Protein AF-A0A2N5KBA2-F1 (afdb_monomer)

pLDDT: mean 74.2, std 10.42, range [43.38, 91.94]

Radius of gyration: 21.43 Å; Cα contacts (8 Å, |Δi|>4): 55; chains: 1; bounding box: 58×25×53 Å

Structure (mmCIF, N/CA/C/O backbone):
data_AF-A0A2N5KBA2-F1
#
_entry.id   AF-A0A2N5KBA2-F1
#
loop_
_atom_site.group_PDB
_atom_site.id
_atom_site.type_symbol
_atom_site.label_atom_id
_atom_site.label_alt_id
_atom_site.label_comp_id
_atom_site.label_asym_id
_atom_site.label_entity_id
_atom_site.label_seq_id
_atom_site.pdbx_PDB_ins_code
_atom_site.Cartn_x
_atom_site.Cartn_y
_atom_site.Cartn_z
_atom_site.occupancy
_atom_site.B_iso_or_equiv
_atom_site.auth_seq_id
_atom_site.auth_comp_id
_atom_site.auth_asym_id
_atom_site.auth_atom_id
_atom_site.pdbx_PDB_model_num
ATOM 1 N N . MET A 1 1 ? -13.644 -20.185 20.848 1.00 51.38 1 MET A N 1
ATOM 2 C CA . MET A 1 1 ? -13.200 -18.910 20.226 1.00 51.38 1 MET A CA 1
ATOM 3 C C . MET A 1 1 ? -13.867 -17.629 20.773 1.00 51.38 1 MET A C 1
ATOM 5 O O . MET A 1 1 ? -13.439 -16.548 20.391 1.00 51.38 1 MET A O 1
ATOM 9 N N . ASN A 1 2 ? -14.838 -17.681 21.702 1.00 51.28 2 ASN A N 1
ATOM 10 C CA . ASN A 1 2 ? -15.571 -16.473 22.148 1.00 51.28 2 ASN A CA 1
ATOM 11 C C . ASN A 1 2 ? -14.920 -15.676 23.297 1.00 51.28 2 ASN A C 1
ATOM 13 O O . ASN A 1 2 ? -15.248 -14.506 23.482 1.00 51.28 2 ASN A O 1
ATOM 17 N N . LYS A 1 3 ? -13.980 -16.264 24.053 1.00 56.56 3 LYS A N 1
ATOM 18 C CA . LYS A 1 3 ? -13.311 -15.567 25.169 1.00 56.56 3 LYS A CA 1
ATOM 19 C C . LYS A 1 3 ? -12.369 -14.456 24.684 1.00 56.56 3 LYS A C 1
ATOM 21 O O . LYS A 1 3 ? -12.439 -13.349 25.198 1.00 56.56 3 LYS A O 1
ATOM 26 N N . LEU A 1 4 ? -11.593 -14.708 23.626 1.00 58.59 4 LEU A N 1
ATOM 27 C CA . LEU A 1 4 ? -10.602 -13.759 23.093 1.00 58.59 4 LEU A CA 1
ATOM 28 C C . LEU A 1 4 ? -11.232 -12.457 22.567 1.00 58.59 4 LEU A C 1
ATOM 30 O O . LEU A 1 4 ? -10.732 -11.371 22.849 1.00 58.59 4 LEU A O 1
ATOM 34 N N . LYS A 1 5 ? -12.373 -12.549 21.866 1.00 53.41 5 LYS A N 1
ATOM 35 C CA . LYS A 1 5 ? -13.116 -11.367 21.385 1.00 53.41 5 LYS A CA 1
ATOM 36 C C . LYS A 1 5 ? -13.675 -10.512 22.525 1.00 53.41 5 LYS A C 1
ATOM 38 O O . LYS A 1 5 ? -13.794 -9.299 22.372 1.00 53.41 5 LYS A O 1
ATOM 43 N N . LYS A 1 6 ? -14.039 -11.134 23.652 1.00 57.09 6 LYS A N 1
ATOM 44 C CA . LYS A 1 6 ? -14.641 -10.440 24.797 1.00 57.09 6 LYS A CA 1
ATOM 45 C C . LYS A 1 6 ? -13.589 -9.636 25.565 1.00 57.09 6 LYS A C 1
ATOM 47 O O . LYS A 1 6 ? -13.842 -8.480 25.881 1.00 57.09 6 LYS A O 1
ATOM 52 N N . THR A 1 7 ? -12.397 -10.201 25.753 1.00 62.12 7 THR A N 1
ATOM 53 C CA . THR A 1 7 ? -11.259 -9.526 26.397 1.00 62.12 7 THR A CA 1
ATOM 54 C C . THR A 1 7 ? -10.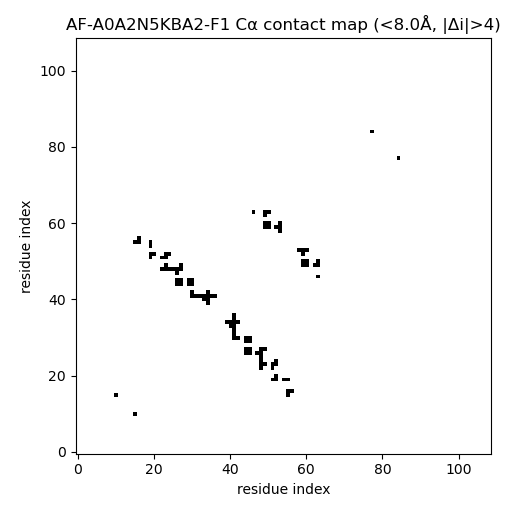735 -8.353 25.560 1.00 62.12 7 THR A C 1
ATOM 56 O O . THR A 1 7 ? -10.435 -7.294 26.098 1.00 62.12 7 THR A O 1
ATOM 59 N N . TRP A 1 8 ? -10.713 -8.483 24.228 1.00 58.72 8 TRP A N 1
ATOM 60 C CA . TRP A 1 8 ? -10.286 -7.403 23.325 1.00 58.72 8 TRP A CA 1
ATOM 61 C C . TRP A 1 8 ? -11.191 -6.164 23.362 1.00 58.72 8 TRP A C 1
ATOM 63 O O . TRP A 1 8 ? -10.715 -5.037 23.233 1.00 58.72 8 TRP A O 1
ATOM 73 N N . LYS A 1 9 ? -12.499 -6.341 23.582 1.00 59.12 9 LYS A N 1
ATOM 74 C CA . LYS A 1 9 ? -13.441 -5.217 23.720 1.00 59.12 9 LYS A CA 1
ATOM 75 C C . LYS A 1 9 ? -13.353 -4.492 25.065 1.00 59.12 9 LYS A C 1
ATOM 77 O O . LYS A 1 9 ? -13.883 -3.393 25.165 1.00 59.12 9 LYS A O 1
ATOM 82 N N . GLN A 1 10 ? -12.712 -5.082 26.073 1.00 65.81 10 GLN A N 1
ATOM 83 C CA . GLN A 1 10 ? -12.576 -4.481 27.405 1.00 65.81 10 GLN A CA 1
ATOM 84 C C . GLN A 1 10 ? -11.389 -3.517 27.513 1.00 65.81 10 GLN A C 1
ATOM 86 O O . GLN A 1 10 ? -11.320 -2.739 28.460 1.00 65.81 10 GLN A O 1
ATOM 91 N N . VAL A 1 11 ? -10.468 -3.537 26.546 1.00 63.34 11 VAL A N 1
ATOM 92 C CA . VAL A 1 11 ? -9.330 -2.616 26.522 1.00 63.34 11 VAL A CA 1
ATOM 93 C C . VAL A 1 11 ? -9.800 -1.238 26.028 1.00 63.34 11 VAL A C 1
ATOM 95 O O . VAL A 1 11 ? -10.422 -1.165 24.961 1.00 63.34 11 VAL A O 1
ATOM 98 N N . PRO A 1 12 ? -9.497 -0.142 26.754 1.00 68.25 12 PRO A N 1
ATOM 99 C CA . PRO A 1 12 ? -9.849 1.213 26.347 1.00 68.25 12 PRO A CA 1
ATOM 100 C C . PRO A 1 12 ? -9.344 1.522 24.936 1.00 68.25 12 PRO A C 1
ATOM 102 O O . PRO A 1 12 ? -8.195 1.229 24.592 1.00 68.25 12 PRO A O 1
ATOM 105 N N . ALA A 1 13 ? -10.180 2.176 24.123 1.00 64.75 13 ALA A N 1
ATOM 106 C CA . ALA A 1 13 ? -9.839 2.551 22.747 1.00 64.75 13 ALA A CA 1
ATOM 107 C C . ALA A 1 13 ? -8.553 3.395 22.656 1.00 64.75 13 ALA A C 1
ATOM 109 O O . ALA A 1 13 ? -7.887 3.396 21.624 1.00 64.75 13 ALA A O 1
ATOM 110 N N . ILE A 1 14 ? -8.185 4.076 23.744 1.00 73.00 14 ILE A N 1
ATOM 111 C CA . ILE A 1 14 ? -6.977 4.897 23.846 1.00 73.00 14 ILE A CA 1
ATOM 112 C C . ILE A 1 14 ? -5.683 4.068 23.863 1.00 73.00 14 ILE A C 1
ATOM 114 O O . ILE A 1 14 ? -4.648 4.574 23.454 1.00 73.00 14 ILE A O 1
ATOM 118 N N . ILE A 1 15 ? -5.747 2.794 24.273 1.00 71.69 15 ILE A N 1
ATOM 119 C CA . ILE A 1 15 ? -4.600 1.869 24.320 1.00 71.69 15 ILE A CA 1
ATOM 120 C C . ILE A 1 15 ? -4.582 0.972 23.074 1.00 71.69 15 ILE A C 1
ATOM 122 O O . ILE A 1 15 ? -3.526 0.712 22.501 1.00 71.69 15 ILE A O 1
ATOM 126 N N . ARG A 1 16 ? -5.757 0.545 22.590 1.00 71.62 16 ARG A N 1
ATOM 127 C CA . ARG A 1 16 ? -5.872 -0.284 21.374 1.00 71.62 16 ARG A CA 1
ATOM 128 C C . ARG A 1 16 ? -5.423 0.439 20.105 1.00 71.62 16 ARG A C 1
ATOM 130 O O . ARG A 1 16 ? -4.694 -0.135 19.302 1.00 71.62 16 ARG A O 1
ATOM 137 N N . LYS A 1 17 ? -5.822 1.701 19.939 1.00 74.19 17 LYS A N 1
ATOM 138 C CA . LYS A 1 17 ? -5.492 2.517 18.761 1.00 74.19 17 LYS A CA 1
ATOM 139 C C . LYS A 1 17 ? -3.983 2.681 18.523 1.00 74.19 17 LYS A C 1
ATOM 141 O O . LYS A 1 17 ? -3.547 2.354 17.422 1.00 74.19 17 LYS A O 1
ATOM 146 N N . PRO A 1 18 ? -3.165 3.139 19.491 1.00 79.88 18 PRO A N 1
ATOM 147 C CA . PRO A 1 18 ? -1.728 3.275 19.274 1.00 79.88 18 PRO A CA 1
ATOM 148 C C . PRO A 1 18 ? -1.053 1.925 19.046 1.00 79.88 18 PRO A C 1
ATOM 150 O O . PRO A 1 18 ? -0.167 1.857 18.210 1.00 79.88 18 PRO A O 1
ATOM 153 N N . PHE A 1 19 ? -1.501 0.843 19.694 1.00 77.69 19 PHE A N 1
ATOM 154 C CA . PHE A 1 19 ? -0.944 -0.495 19.466 1.00 77.69 19 PHE A CA 1
ATOM 155 C C . PHE A 1 19 ? -1.169 -0.980 18.027 1.00 77.69 19 PHE A C 1
ATOM 157 O O . PHE A 1 19 ? -0.238 -1.420 17.359 1.00 77.69 19 PHE A O 1
ATOM 164 N N . VAL A 1 20 ? -2.391 -0.838 17.512 1.00 77.69 20 VAL A N 1
ATOM 165 C CA . VAL A 1 20 ? -2.717 -1.195 16.123 1.00 77.69 20 VAL A CA 1
ATOM 166 C C . VAL A 1 20 ? -1.971 -0.311 15.126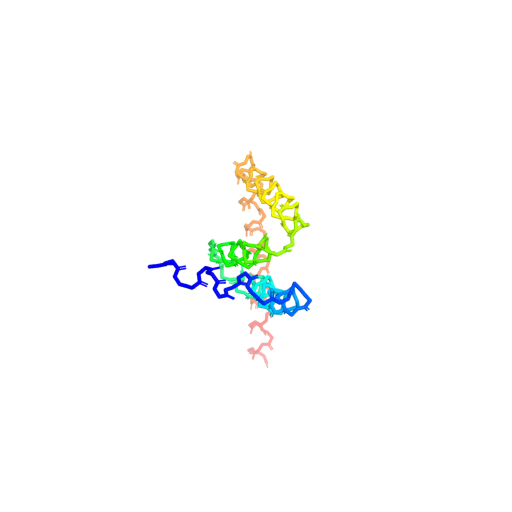 1.00 77.69 20 VAL A C 1
ATOM 168 O O . VAL A 1 20 ? -1.511 -0.804 14.098 1.00 77.69 20 VAL A O 1
ATOM 171 N N . LEU A 1 21 ? -1.770 0.965 15.457 1.00 80.00 21 LEU A N 1
ATOM 172 C CA . LEU A 1 21 ? -0.955 1.884 14.665 1.00 80.00 21 LEU A CA 1
ATOM 173 C C . LEU A 1 21 ? 0.522 1.455 14.656 1.00 80.00 21 LEU A C 1
ATOM 175 O O . LEU A 1 21 ? 1.129 1.375 13.591 1.00 80.00 21 LEU A O 1
ATOM 179 N N . LEU A 1 22 ? 1.068 1.093 15.818 1.00 82.44 22 LEU A N 1
ATOM 180 C CA . LEU A 1 22 ? 2.453 0.654 15.988 1.00 82.44 22 LEU A CA 1
ATOM 181 C C . LEU A 1 22 ? 2.747 -0.675 15.288 1.00 82.44 22 LEU A C 1
ATOM 183 O O . LEU A 1 22 ? 3.885 -0.906 14.911 1.00 82.44 22 LEU A O 1
ATOM 187 N N . VAL A 1 23 ? 1.746 -1.539 15.102 1.00 79.25 23 VAL A N 1
ATOM 188 C CA . VAL A 1 23 ? 1.892 -2.812 14.379 1.00 79.25 23 VAL A CA 1
ATOM 189 C C . VAL A 1 23 ? 1.669 -2.637 12.877 1.00 79.25 23 VAL A C 1
ATOM 191 O O . VAL A 1 23 ? 2.441 -3.153 12.073 1.00 79.25 23 VAL A O 1
ATOM 194 N N . GLY A 1 24 ? 0.633 -1.908 12.461 1.00 73.50 24 GLY A N 1
ATOM 195 C CA . GLY A 1 24 ? 0.301 -1.821 11.039 1.00 73.50 24 GLY A CA 1
ATOM 196 C C . GLY A 1 24 ? 1.158 -0.822 10.248 1.00 73.50 24 GLY A C 1
ATOM 197 O O . GLY A 1 24 ? 1.417 -1.065 9.072 1.00 73.50 24 GLY A O 1
ATOM 198 N N . VAL A 1 25 ? 1.673 0.250 10.867 1.00 79.00 25 VAL A N 1
ATOM 199 C CA . VAL A 1 25 ? 2.605 1.193 10.211 1.00 79.00 25 VAL A CA 1
ATOM 200 C C . VAL A 1 25 ? 3.920 0.532 9.777 1.00 79.00 25 VAL A C 1
ATOM 202 O O . VAL A 1 25 ? 4.260 0.650 8.599 1.00 79.00 25 VAL A O 1
ATOM 205 N N . PRO A 1 26 ? 4.662 -0.196 10.635 1.00 79.12 26 PRO A N 1
ATOM 206 C CA . PRO A 1 26 ? 5.884 -0.861 10.192 1.00 79.12 26 PRO A CA 1
ATOM 207 C C . PRO A 1 26 ? 5.607 -1.932 9.140 1.00 79.12 26 PRO A C 1
ATOM 209 O O . PRO A 1 26 ? 6.444 -2.151 8.278 1.00 79.12 26 PRO A O 1
ATOM 212 N N . MET A 1 27 ? 4.423 -2.544 9.135 1.00 70.56 27 MET A N 1
ATOM 213 C CA . MET A 1 27 ? 4.026 -3.514 8.111 1.00 70.56 27 MET A CA 1
ATOM 214 C C . MET A 1 27 ? 3.792 -2.855 6.741 1.00 70.56 27 MET A C 1
ATOM 216 O O . MET A 1 27 ? 4.167 -3.404 5.706 1.00 70.56 27 MET A O 1
ATOM 220 N N . ILE A 1 28 ? 3.239 -1.639 6.739 1.00 74.50 28 ILE A N 1
ATOM 221 C CA . ILE A 1 28 ? 3.106 -0.784 5.553 1.00 74.50 28 ILE A CA 1
ATOM 222 C C . ILE A 1 28 ? 4.475 -0.308 5.051 1.00 74.50 28 ILE A C 1
ATOM 224 O O . ILE A 1 28 ? 4.692 -0.290 3.845 1.00 74.50 28 ILE A O 1
ATOM 228 N N . ILE A 1 29 ? 5.398 0.049 5.950 1.00 76.56 29 ILE A N 1
ATOM 229 C CA . ILE A 1 29 ? 6.764 0.491 5.608 1.00 76.56 29 ILE A CA 1
ATOM 230 C C . ILE A 1 29 ? 7.636 -0.686 5.144 1.00 76.56 29 ILE A C 1
ATOM 232 O O . ILE A 1 29 ? 8.453 -0.539 4.237 1.00 76.56 29 ILE A O 1
ATOM 236 N N . ALA A 1 30 ? 7.442 -1.873 5.718 1.00 73.19 30 ALA A N 1
ATOM 237 C CA . ALA A 1 30 ? 8.130 -3.093 5.314 1.00 73.19 30 ALA A CA 1
ATOM 238 C C . ALA A 1 30 ? 7.711 -3.554 3.911 1.00 73.19 30 ALA A C 1
ATOM 240 O O . ALA A 1 30 ? 8.496 -4.189 3.216 1.00 73.19 30 ALA A O 1
ATOM 241 N N . ALA A 1 31 ? 6.502 -3.219 3.461 1.00 70.94 31 ALA A N 1
ATOM 242 C CA . ALA A 1 31 ? 6.009 -3.626 2.153 1.00 70.94 31 ALA A CA 1
ATOM 243 C C . ALA A 1 31 ? 6.805 -3.085 0.946 1.00 70.94 31 ALA A C 1
ATOM 245 O O . ALA A 1 31 ? 7.104 -3.892 0.071 1.00 70.94 31 ALA A O 1
ATOM 246 N N . PRO A 1 32 ? 7.184 -1.794 0.841 1.00 64.62 32 PRO A N 1
ATOM 247 C CA . PRO A 1 32 ? 8.079 -1.327 -0.219 1.00 64.62 32 PRO A CA 1
ATOM 248 C C . PRO A 1 32 ? 9.516 -1.838 -0.048 1.00 64.62 32 PRO A C 1
ATOM 250 O O . PRO A 1 32 ? 10.175 -2.095 -1.050 1.00 64.62 32 PRO A O 1
ATOM 253 N N . LEU A 1 33 ? 9.983 -2.057 1.189 1.00 68.06 33 LEU A N 1
ATOM 254 C CA . LEU A 1 33 ? 11.306 -2.641 1.461 1.00 68.06 33 LEU A CA 1
ATOM 255 C C . LEU A 1 33 ? 11.402 -4.097 0.973 1.00 68.06 33 LEU A C 1
ATOM 257 O O . LEU A 1 33 ? 12.409 -4.499 0.400 1.00 68.06 33 LEU A O 1
ATOM 261 N N . LEU A 1 34 ? 10.331 -4.873 1.152 1.00 61.69 34 LEU A N 1
ATOM 262 C CA . LEU A 1 34 ? 10.207 -6.253 0.670 1.00 61.69 34 LEU A CA 1
ATOM 263 C C . LEU A 1 34 ? 9.671 -6.329 -0.772 1.00 61.69 34 LEU A C 1
ATOM 265 O O . LEU A 1 34 ? 9.785 -7.362 -1.427 1.00 61.69 34 LEU A O 1
ATOM 269 N N . GLY A 1 35 ? 9.113 -5.229 -1.282 1.00 60.44 35 GLY A N 1
ATOM 270 C CA . GLY A 1 35 ? 8.577 -5.077 -2.636 1.00 60.44 35 GLY A CA 1
ATOM 271 C C . GLY A 1 35 ? 9.642 -4.937 -3.725 1.00 60.44 35 GLY A C 1
ATOM 272 O O . GLY A 1 35 ? 9.294 -4.943 -4.901 1.00 60.44 35 GLY A O 1
ATOM 273 N N . TRP A 1 36 ? 10.924 -4.850 -3.351 1.00 56.88 36 TRP A N 1
ATOM 274 C CA . TRP A 1 36 ? 12.058 -4.940 -4.277 1.00 56.88 36 TRP A CA 1
ATOM 275 C C . TRP A 1 36 ? 12.205 -6.335 -4.901 1.00 56.88 36 TRP A C 1
ATOM 277 O O . TRP A 1 36 ? 12.819 -6.477 -5.957 1.00 56.88 36 TRP A O 1
ATOM 287 N N . LEU A 1 37 ? 11.633 -7.378 -4.285 1.00 43.38 37 LEU A N 1
ATOM 288 C CA . LEU A 1 37 ? 11.584 -8.689 -4.920 1.00 43.38 37 LEU A CA 1
ATOM 289 C C . LEU A 1 37 ? 10.646 -8.587 -6.137 1.00 43.38 37 LEU A C 1
ATOM 291 O O . LEU A 1 37 ? 9.469 -8.283 -5.931 1.00 43.38 37 LEU A O 1
ATOM 295 N N . PRO A 1 38 ? 11.123 -8.807 -7.382 1.00 44.78 38 PRO A N 1
ATOM 296 C CA . PRO A 1 38 ? 10.311 -8.682 -8.590 1.00 44.78 38 PRO A CA 1
ATOM 297 C C . PRO A 1 38 ? 9.261 -9.801 -8.602 1.00 44.78 38 PRO A C 1
ATOM 299 O O . PRO A 1 38 ? 9.459 -10.881 -9.147 1.00 44.78 38 PRO A O 1
ATOM 302 N N . GLY A 1 39 ? 8.156 -9.563 -7.903 1.00 53.53 39 GLY A N 1
ATOM 303 C CA . GLY A 1 39 ? 7.103 -10.527 -7.635 1.00 53.53 39 GLY A CA 1
ATOM 304 C C . GLY A 1 39 ? 6.040 -9.942 -6.698 1.00 53.53 39 GLY A C 1
ATOM 305 O O . GLY A 1 39 ? 6.278 -8.950 -6.010 1.00 53.53 39 GLY A O 1
ATOM 306 N N . PRO A 1 40 ? 4.841 -10.544 -6.632 1.00 62.62 40 PRO A N 1
ATOM 307 C CA . PRO A 1 40 ? 3.682 -9.963 -5.955 1.00 62.62 40 PRO A CA 1
ATOM 308 C C . PRO A 1 40 ? 3.801 -9.872 -4.423 1.00 62.62 40 PRO A C 1
ATOM 310 O O . PRO A 1 40 ? 2.842 -9.450 -3.797 1.00 62.62 40 PRO A O 1
ATOM 313 N N . GLY A 1 41 ? 4.920 -10.247 -3.795 1.00 62.38 41 GLY A N 1
ATOM 314 C CA . GLY A 1 41 ? 5.037 -10.457 -2.342 1.00 62.38 41 GLY A CA 1
ATOM 315 C C . GLY A 1 41 ? 4.838 -9.217 -1.457 1.00 62.38 41 GLY A C 1
ATOM 316 O O . GLY A 1 41 ? 4.312 -9.340 -0.351 1.00 62.38 41 GLY A O 1
ATOM 317 N N . GLY A 1 42 ? 5.177 -8.017 -1.938 1.00 69.88 42 GLY A N 1
ATOM 318 C CA . GLY A 1 42 ? 4.991 -6.780 -1.164 1.00 69.88 42 GLY A CA 1
ATOM 319 C C . GLY A 1 42 ? 3.520 -6.375 -0.994 1.00 69.88 42 GLY A C 1
ATOM 320 O O . GLY A 1 42 ? 3.137 -5.807 0.028 1.00 69.88 42 GLY A O 1
ATOM 321 N N . ILE A 1 43 ? 2.664 -6.715 -1.964 1.00 75.38 43 ILE A N 1
ATOM 322 C CA . ILE A 1 43 ? 1.258 -6.285 -1.994 1.00 75.38 43 ILE A CA 1
ATOM 323 C C . ILE A 1 43 ? 0.412 -7.006 -0.923 1.00 75.38 43 ILE A C 1
ATOM 325 O O . ILE A 1 43 ? -0.288 -6.319 -0.180 1.00 75.38 43 ILE A O 1
ATOM 329 N N . PRO A 1 44 ? 0.471 -8.345 -0.754 1.00 78.06 44 PRO A N 1
ATOM 330 C CA . PRO A 1 44 ? -0.202 -9.043 0.336 1.00 78.06 44 PRO A CA 1
ATOM 331 C C . PRO A 1 44 ? 0.216 -8.533 1.712 1.00 78.06 44 PRO A C 1
ATOM 333 O O . PRO A 1 44 ? -0.648 -8.343 2.563 1.00 78.06 44 PRO A O 1
ATOM 336 N N . LEU A 1 45 ? 1.509 -8.265 1.927 1.00 78.19 45 LEU A N 1
ATOM 337 C CA . LEU A 1 45 ? 2.007 -7.774 3.213 1.00 78.19 45 LEU A CA 1
ATOM 338 C C . LEU A 1 45 ? 1.488 -6.364 3.523 1.00 78.19 45 LEU A C 1
ATOM 340 O O . LEU A 1 45 ? 1.023 -6.102 4.632 1.00 78.19 45 LEU A O 1
ATOM 344 N N . PHE A 1 46 ? 1.488 -5.484 2.521 1.00 79.38 46 PHE A N 1
ATOM 345 C CA . PHE A 1 46 ? 0.894 -4.154 2.619 1.00 79.38 46 PHE A CA 1
ATOM 346 C C . PHE A 1 46 ? -0.601 -4.218 2.958 1.00 79.38 46 PHE A C 1
ATOM 348 O O . PHE A 1 46 ? -1.077 -3.532 3.865 1.00 79.38 46 PHE A O 1
ATOM 355 N N . LEU A 1 47 ? -1.349 -5.072 2.250 1.00 80.00 47 LEU A N 1
ATOM 356 C CA . LEU A 1 47 ? -2.782 -5.258 2.472 1.00 80.00 47 LEU A CA 1
ATOM 357 C C . LEU A 1 47 ? -3.073 -5.842 3.855 1.00 80.00 47 LEU A C 1
ATOM 359 O O . LEU A 1 47 ? -4.050 -5.436 4.479 1.00 80.00 47 LEU A O 1
ATOM 363 N N . LEU A 1 48 ? -2.222 -6.742 4.351 1.00 81.94 48 LEU A N 1
ATOM 364 C CA . LEU A 1 48 ? -2.320 -7.293 5.699 1.00 81.94 48 LEU A CA 1
ATOM 365 C C . LEU A 1 48 ? -2.078 -6.205 6.759 1.00 81.94 48 LEU A C 1
ATOM 367 O O . LEU A 1 48 ? -2.836 -6.111 7.722 1.00 81.94 48 LEU A O 1
ATOM 371 N N . GLY A 1 49 ? -1.087 -5.331 6.550 1.00 80.94 49 GLY A N 1
ATOM 372 C CA . GLY A 1 49 ? -0.818 -4.181 7.419 1.00 80.94 49 GLY A CA 1
ATOM 373 C C . GLY A 1 49 ? -1.988 -3.196 7.488 1.00 80.94 49 GLY A C 1
ATOM 374 O O . GLY A 1 49 ? -2.412 -2.804 8.577 1.00 80.94 49 GLY A O 1
ATOM 375 N N . ILE A 1 50 ? -2.577 -2.857 6.337 1.00 79.56 50 ILE A N 1
ATOM 376 C CA . ILE A 1 50 ? -3.776 -2.009 6.284 1.00 79.56 50 ILE A CA 1
ATOM 377 C C . ILE A 1 50 ? -4.995 -2.707 6.893 1.00 79.56 50 ILE A C 1
ATOM 379 O O . ILE A 1 50 ? -5.773 -2.050 7.580 1.00 79.56 50 ILE A O 1
ATOM 383 N N . ALA A 1 51 ? -5.163 -4.017 6.688 1.00 82.50 51 ALA A N 1
ATOM 384 C CA . ALA A 1 51 ? -6.272 -4.776 7.266 1.00 82.50 51 ALA A CA 1
ATOM 385 C C . ALA A 1 51 ? -6.224 -4.790 8.802 1.00 82.50 51 ALA A C 1
ATOM 387 O O . ALA A 1 51 ? -7.264 -4.713 9.455 1.00 82.50 51 ALA A O 1
ATOM 388 N N . ILE A 1 52 ? -5.024 -4.838 9.387 1.00 81.06 52 ILE A N 1
ATOM 389 C CA . ILE A 1 52 ? -4.833 -4.680 10.833 1.00 81.06 52 ILE A CA 1
ATOM 390 C C . ILE A 1 52 ? -5.198 -3.253 11.250 1.00 81.06 52 ILE A C 1
ATOM 392 O O . ILE A 1 52 ? -5.983 -3.076 12.180 1.00 81.06 52 ILE A O 1
ATOM 396 N N . LEU A 1 53 ? -4.721 -2.238 10.523 1.00 79.69 53 LEU A N 1
ATOM 397 C CA . LEU A 1 53 ? -5.038 -0.834 10.797 1.00 79.69 53 LEU A CA 1
ATOM 398 C C . LEU A 1 53 ? -6.553 -0.546 10.740 1.00 79.69 53 LEU A C 1
ATOM 400 O O . LEU A 1 53 ? -7.076 0.181 11.585 1.00 79.69 53 LEU A O 1
ATOM 404 N N . SER A 1 54 ? -7.279 -1.159 9.798 1.00 80.50 54 SER A N 1
ATOM 405 C CA . SER A 1 54 ? -8.726 -0.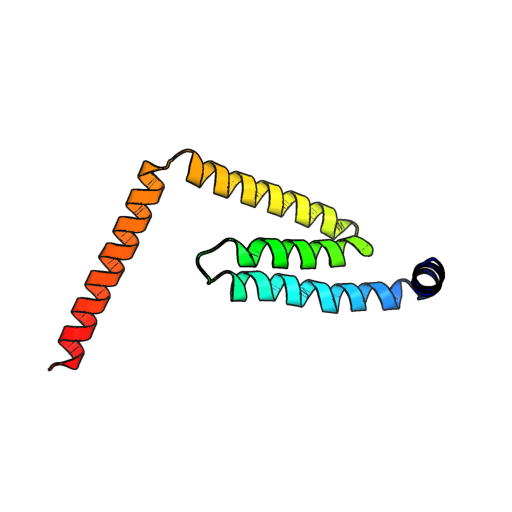964 9.629 1.00 80.50 54 SER A CA 1
ATOM 406 C C . SER A 1 54 ? -9.570 -1.521 10.770 1.00 80.50 54 SER A C 1
ATOM 408 O O . SER A 1 54 ? -10.725 -1.134 10.902 1.00 80.50 54 SER A O 1
ATOM 410 N N . THR A 1 55 ? -9.016 -2.377 11.634 1.00 78.94 55 THR A N 1
ATOM 411 C CA . THR A 1 55 ? -9.764 -2.893 12.794 1.00 78.94 55 THR A CA 1
ATOM 412 C C . THR A 1 55 ? -10.091 -1.818 13.837 1.00 78.94 55 THR A C 1
ATOM 414 O O . THR A 1 55 ? -11.100 -1.935 14.529 1.00 78.94 55 THR A O 1
ATOM 417 N N . GLU A 1 56 ? -9.280 -0.758 13.937 1.00 76.69 56 GLU A N 1
ATOM 418 C CA . GLU A 1 56 ? -9.466 0.334 14.911 1.00 76.69 56 GLU A CA 1
ATOM 419 C C . GLU A 1 56 ? -9.670 1.706 14.263 1.00 76.69 56 GLU A C 1
ATOM 421 O O . GLU A 1 56 ? -10.137 2.644 14.919 1.00 76.69 56 GLU A O 1
ATOM 426 N N . PHE A 1 57 ? -9.297 1.846 12.989 1.00 79.12 57 PHE A N 1
ATOM 427 C CA . PHE A 1 57 ? -9.269 3.122 12.295 1.00 79.12 57 PHE A CA 1
ATOM 428 C C . PHE A 1 57 ? -10.122 3.098 11.020 1.00 79.12 57 PHE A C 1
ATOM 430 O O . PHE A 1 57 ? -9.692 2.546 10.006 1.00 79.12 57 PHE A O 1
ATOM 437 N N . PRO A 1 58 ? -11.274 3.791 10.994 1.00 76.19 58 PRO A N 1
ATOM 438 C CA . PRO A 1 58 ? -12.123 3.853 9.800 1.00 76.19 58 PRO A CA 1
ATOM 439 C C . PRO A 1 58 ? -11.462 4.603 8.631 1.00 76.19 58 PRO A C 1
ATOM 441 O O . PRO A 1 58 ? -11.843 4.445 7.475 1.00 76.19 58 PRO A O 1
ATOM 444 N N . TRP A 1 59 ? -10.436 5.420 8.894 1.00 76.25 59 TRP A N 1
ATOM 445 C CA . TRP A 1 59 ? -9.666 6.059 7.825 1.00 76.25 59 TRP A CA 1
ATOM 446 C C . TRP A 1 59 ? -8.800 5.058 7.048 1.00 76.25 59 TRP A C 1
ATOM 448 O O . TRP A 1 59 ? -8.529 5.285 5.869 1.00 76.25 59 TRP A O 1
ATOM 458 N N . ALA A 1 60 ? -8.395 3.945 7.668 1.00 77.69 60 ALA A N 1
ATOM 459 C CA . ALA A 1 60 ? -7.555 2.947 7.018 1.00 77.69 60 ALA A CA 1
ATOM 460 C C . ALA A 1 60 ? -8.311 2.181 5.923 1.00 77.69 60 ALA A C 1
ATOM 462 O O . ALA A 1 60 ? -7.702 1.815 4.921 1.00 77.69 60 ALA A O 1
ATOM 463 N N . GLU A 1 61 ? -9.634 2.025 6.046 1.00 75.94 61 GLU A N 1
ATOM 464 C CA . GLU A 1 61 ? -10.476 1.507 4.958 1.00 75.94 61 GLU A CA 1
ATOM 465 C C . GLU A 1 61 ? -10.413 2.420 3.728 1.00 75.94 61 GLU A C 1
ATOM 467 O O . GLU A 1 61 ? -10.134 1.961 2.624 1.00 75.94 61 GLU A O 1
ATOM 472 N N . LYS A 1 62 ? -10.530 3.740 3.921 1.00 78.31 62 LYS A N 1
ATOM 473 C CA . LYS A 1 62 ? -10.415 4.710 2.818 1.00 78.31 62 LYS A CA 1
ATOM 474 C C . LYS A 1 62 ? -9.040 4.668 2.147 1.00 78.31 62 LYS A C 1
ATOM 476 O O . LYS A 1 62 ? -8.935 4.869 0.938 1.00 78.31 62 LYS A O 1
ATOM 481 N N . VAL A 1 63 ? -7.978 4.428 2.918 1.00 77.19 63 VAL A N 1
ATOM 482 C CA . VAL A 1 63 ? -6.618 4.276 2.376 1.00 77.19 63 VAL A CA 1
ATOM 483 C C . VAL A 1 63 ? -6.478 2.962 1.619 1.00 77.19 63 VAL A C 1
ATOM 485 O O . VAL A 1 63 ? -5.939 2.973 0.514 1.00 77.19 63 VAL A O 1
ATOM 488 N N . ARG A 1 64 ? -7.025 1.858 2.143 1.00 79.81 64 ARG A N 1
ATOM 489 C CA . ARG A 1 64 ? -7.095 0.572 1.438 1.00 79.81 64 ARG A CA 1
ATOM 490 C C . ARG A 1 64 ? -7.713 0.736 0.057 1.00 79.81 64 ARG A C 1
ATOM 492 O O . ARG A 1 64 ? -7.127 0.285 -0.922 1.00 79.81 64 ARG A O 1
ATOM 499 N N . ASP A 1 65 ? -8.862 1.401 -0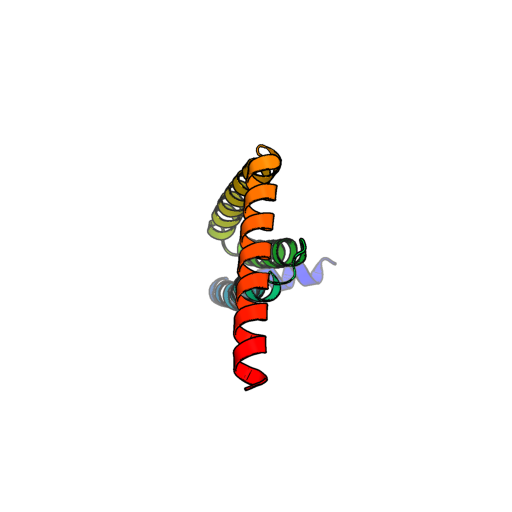.016 1.00 81.94 65 ASP A N 1
ATOM 500 C CA . ASP A 1 65 ? -9.612 1.570 -1.259 1.00 81.94 65 ASP A CA 1
ATOM 501 C C . ASP A 1 65 ? -8.868 2.460 -2.254 1.00 81.94 65 ASP A C 1
ATOM 503 O O . ASP A 1 65 ? -8.766 2.118 -3.434 1.00 81.94 65 ASP A O 1
ATOM 507 N N . LYS A 1 66 ? -8.265 3.561 -1.785 1.00 81.00 66 LYS A N 1
ATOM 508 C CA . LYS A 1 66 ? -7.403 4.406 -2.625 1.00 81.00 66 LYS A CA 1
ATOM 509 C C . LYS A 1 66 ? -6.220 3.627 -3.187 1.00 81.00 66 LYS A C 1
ATOM 511 O O . LYS A 1 66 ? -5.953 3.719 -4.383 1.00 81.00 66 LYS A O 1
ATOM 516 N N . VAL A 1 67 ? -5.530 2.849 -2.354 1.00 77.94 67 VAL A N 1
ATOM 517 C CA . VAL A 1 67 ? -4.364 2.074 -2.789 1.00 77.94 67 VAL A CA 1
ATOM 518 C C . VAL A 1 67 ? -4.780 0.949 -3.728 1.00 77.94 67 VAL A C 1
ATOM 520 O O . VAL A 1 67 ? -4.128 0.747 -4.744 1.00 77.94 67 VAL A O 1
ATOM 523 N N . MET A 1 68 ? -5.891 0.263 -3.460 1.00 80.38 68 MET A N 1
ATOM 524 C CA . MET A 1 68 ? -6.422 -0.768 -4.350 1.00 80.38 68 MET A CA 1
ATOM 525 C C . MET A 1 68 ? -6.807 -0.192 -5.716 1.00 80.38 68 MET A C 1
ATOM 527 O O . MET A 1 68 ? -6.528 -0.810 -6.740 1.00 80.38 68 MET A O 1
ATOM 531 N N . ASN A 1 69 ? -7.417 0.995 -5.750 1.00 82.88 69 ASN A N 1
ATOM 532 C CA . ASN A 1 69 ? -7.742 1.685 -6.996 1.00 82.88 69 ASN A CA 1
ATOM 533 C C . ASN A 1 69 ? -6.484 2.138 -7.743 1.00 82.88 69 ASN A C 1
ATOM 535 O O . ASN A 1 69 ? -6.419 1.965 -8.957 1.00 82.88 69 ASN A O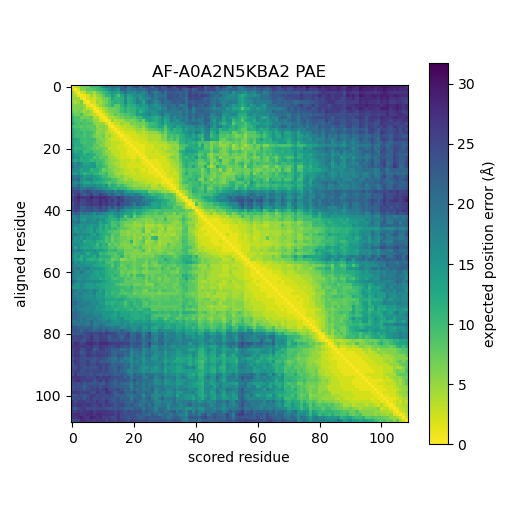 1
ATOM 539 N N . LEU A 1 70 ? -5.470 2.638 -7.032 1.00 79.56 70 LEU A N 1
ATOM 540 C CA . LEU A 1 70 ? -4.180 3.000 -7.617 1.00 79.56 70 LEU A CA 1
ATOM 541 C C . LEU A 1 70 ? -3.453 1.771 -8.180 1.00 79.56 70 LEU A C 1
ATOM 543 O O . LEU A 1 70 ? -3.005 1.803 -9.319 1.00 79.56 70 LEU A O 1
ATOM 547 N N . LEU A 1 71 ? -3.401 0.666 -7.430 1.00 76.75 71 LEU A N 1
ATOM 548 C CA . LEU A 1 71 ? -2.850 -0.620 -7.867 1.00 76.75 71 LEU A CA 1
ATOM 5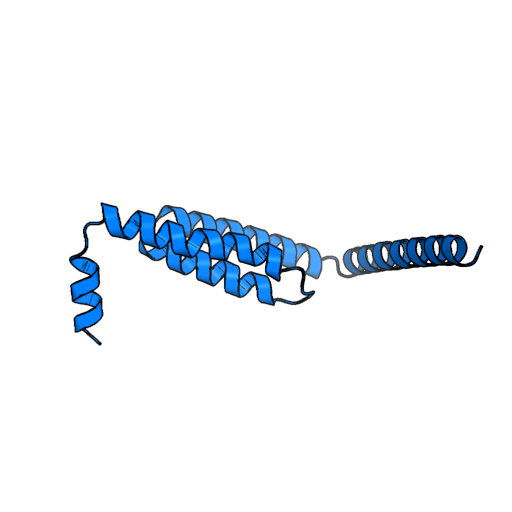49 C C . LEU A 1 71 ? -3.581 -1.141 -9.096 1.00 76.75 71 LEU A C 1
ATOM 551 O O . LEU A 1 71 ? -2.938 -1.483 -10.078 1.00 76.75 71 LEU A O 1
ATOM 555 N N . LYS A 1 72 ? -4.917 -1.186 -9.070 1.00 80.88 72 LYS A N 1
ATOM 556 C CA . LYS A 1 72 ? -5.716 -1.607 -10.226 1.00 80.88 72 LYS A CA 1
ATOM 557 C C . LYS A 1 72 ? -5.454 -0.713 -11.429 1.00 80.88 72 LYS A C 1
ATOM 559 O O . LYS A 1 72 ? -5.318 -1.242 -12.522 1.00 80.88 72 LYS A O 1
ATOM 564 N N . TRP A 1 73 ? -5.357 0.601 -11.239 1.00 79.75 73 TRP A N 1
ATOM 565 C CA . TRP A 1 73 ? -5.020 1.536 -12.308 1.00 79.75 73 TRP A CA 1
ATOM 566 C C . TRP A 1 73 ? -3.621 1.264 -12.871 1.00 79.75 73 TRP A C 1
ATOM 568 O O . TRP A 1 73 ? -3.492 1.116 -14.080 1.00 79.75 73 TRP A O 1
ATOM 578 N N . PHE A 1 74 ? -2.608 1.078 -12.020 1.00 69.81 74 PHE A N 1
ATOM 579 C CA . PHE A 1 74 ? -1.243 0.724 -12.427 1.00 69.81 74 PHE A CA 1
ATOM 580 C C . PHE A 1 74 ? -1.179 -0.619 -13.158 1.00 69.81 74 PHE A C 1
ATOM 582 O O . PHE A 1 74 ? -0.625 -0.707 -14.249 1.00 69.81 74 PHE A O 1
ATOM 589 N N . PHE A 1 75 ? -1.772 -1.670 -12.590 1.00 73.56 75 PHE A N 1
ATOM 590 C CA . PHE A 1 75 ? -1.813 -2.994 -13.206 1.00 73.56 75 PHE A CA 1
ATOM 591 C C . PHE A 1 75 ? -2.585 -2.983 -14.518 1.00 73.56 75 PHE A C 1
ATOM 593 O O . PHE A 1 75 ? -2.166 -3.639 -15.467 1.00 73.56 75 PHE A O 1
ATOM 600 N N . ARG A 1 76 ? -3.696 -2.241 -14.596 1.00 75.31 76 ARG A N 1
ATOM 601 C CA . ARG A 1 76 ? -4.459 -2.100 -15.836 1.00 75.31 76 ARG A CA 1
ATOM 602 C C . ARG A 1 76 ? -3.650 -1.331 -16.868 1.00 75.31 76 ARG A C 1
ATOM 604 O O . ARG A 1 76 ? -3.552 -1.803 -17.984 1.00 75.31 76 ARG A O 1
ATOM 611 N N . TYR A 1 77 ? -2.978 -0.251 -16.484 1.00 72.56 77 TYR A N 1
ATOM 612 C CA . TYR A 1 77 ? -2.081 0.498 -17.362 1.00 72.56 77 TYR A CA 1
ATOM 613 C C . TYR A 1 77 ? -0.947 -0.380 -17.921 1.00 72.56 77 TYR A C 1
ATOM 615 O O . TYR A 1 77 ? -0.708 -0.380 -19.125 1.00 72.56 77 TYR A O 1
ATOM 623 N N . ILE A 1 78 ? -0.308 -1.200 -17.077 1.00 66.31 78 ILE A N 1
ATOM 624 C CA . ILE A 1 78 ? 0.712 -2.175 -17.503 1.00 66.31 78 ILE A CA 1
ATOM 625 C C . ILE A 1 78 ? 0.113 -3.243 -18.432 1.00 66.31 78 ILE A C 1
ATOM 627 O O . ILE A 1 78 ? 0.726 -3.605 -19.433 1.00 66.31 78 ILE A O 1
ATOM 631 N N . LYS A 1 79 ? -1.083 -3.754 -18.116 1.00 68.06 79 LYS A N 1
ATOM 632 C CA . LYS A 1 79 ? -1.755 -4.796 -18.905 1.00 68.06 79 LYS A CA 1
ATOM 633 C C . LYS A 1 79 ? -2.274 -4.282 -20.252 1.00 68.06 79 LYS A C 1
ATOM 635 O O . LYS A 1 79 ? -2.331 -5.047 -21.207 1.00 68.06 79 LYS A O 1
ATOM 640 N N . GLU A 1 80 ? -2.681 -3.021 -20.317 1.00 74.38 80 GLU A N 1
ATOM 641 C CA . GLU A 1 80 ? -3.352 -2.406 -21.467 1.00 74.38 80 GLU A CA 1
ATOM 642 C C . GLU A 1 80 ? -2.354 -1.891 -22.516 1.00 74.38 80 GLU A C 1
ATOM 644 O O . GLU A 1 80 ? -2.688 -1.831 -23.695 1.00 74.38 80 GLU A O 1
ATOM 649 N N . TYR A 1 81 ? -1.093 -1.655 -22.130 1.00 67.56 81 TYR A N 1
ATOM 650 C CA . TYR A 1 81 ? -0.001 -1.351 -23.059 1.00 67.56 81 TYR A CA 1
ATOM 651 C C . TYR A 1 81 ? 1.175 -2.339 -22.924 1.00 67.56 81 TYR A C 1
ATOM 653 O O . TYR A 1 81 ? 2.270 -1.961 -22.496 1.00 67.56 81 TYR A O 1
ATOM 661 N N . PRO A 1 82 ? 0.998 -3.612 -23.329 1.00 64.38 82 PRO A N 1
ATOM 662 C CA . PRO A 1 82 ? 2.049 -4.624 -23.216 1.00 64.38 82 PRO A CA 1
ATOM 663 C C . PRO A 1 82 ? 3.317 -4.223 -23.984 1.00 64.38 82 PRO A C 1
ATOM 665 O O . PRO A 1 82 ? 4.429 -4.452 -23.515 1.00 64.38 82 PRO A O 1
ATOM 668 N N . VAL A 1 83 ? 3.178 -3.546 -25.128 1.00 76.00 83 VAL A N 1
ATOM 669 C CA . VAL A 1 83 ? 4.317 -3.138 -25.962 1.00 76.00 83 VAL A CA 1
ATOM 670 C C . VAL A 1 83 ? 5.151 -2.038 -25.295 1.00 76.00 83 VAL A C 1
ATOM 672 O O . VAL A 1 83 ? 6.372 -2.158 -25.248 1.00 76.00 83 VAL A O 1
ATOM 675 N N . SER A 1 84 ? 4.535 -1.000 -24.715 1.00 74.31 84 SER A N 1
ATOM 676 C CA . SER A 1 84 ? 5.290 0.090 -24.072 1.00 74.31 84 SER A CA 1
ATOM 677 C C . SER A 1 84 ? 5.955 -0.352 -22.765 1.00 74.31 84 SER A C 1
ATOM 679 O O . SER A 1 84 ? 7.081 0.062 -22.489 1.00 74.31 84 SER A O 1
ATOM 681 N N . GLY A 1 85 ? 5.320 -1.253 -22.005 1.00 73.62 85 GLY A N 1
ATOM 682 C CA . GLY A 1 85 ? 5.933 -1.888 -20.836 1.00 73.62 85 GLY A CA 1
ATOM 683 C C . GLY A 1 85 ? 7.160 -2.725 -21.207 1.00 73.62 85 GLY A C 1
ATOM 684 O O . GLY A 1 85 ? 8.208 -2.604 -20.575 1.00 73.62 85 GLY A O 1
ATOM 685 N N . THR A 1 86 ? 7.068 -3.511 -22.283 1.00 78.81 86 THR A N 1
ATOM 686 C CA . THR A 1 86 ? 8.198 -4.317 -22.772 1.00 78.81 86 THR A CA 1
ATOM 687 C C . THR A 1 86 ? 9.342 -3.431 -23.272 1.00 78.81 86 THR A C 1
ATOM 689 O O . THR A 1 86 ? 10.500 -3.695 -22.959 1.00 78.81 86 THR A O 1
ATOM 692 N N . LEU A 1 87 ? 9.035 -2.337 -23.977 1.00 83.75 87 LEU A N 1
ATOM 693 C CA . LEU A 1 87 ? 10.033 -1.361 -24.428 1.00 83.75 87 LEU A CA 1
ATOM 694 C C . LEU A 1 87 ? 10.748 -0.676 -23.256 1.00 83.75 87 LEU A C 1
ATOM 696 O O . LEU A 1 87 ? 11.966 -0.534 -23.292 1.00 83.75 87 LEU A O 1
ATOM 700 N N . LEU A 1 88 ? 10.024 -0.303 -22.196 1.00 81.06 88 LEU A N 1
ATOM 701 C CA . LEU A 1 88 ? 10.629 0.246 -20.979 1.00 81.06 88 LEU A CA 1
ATOM 702 C C . LEU A 1 88 ? 11.561 -0.761 -20.301 1.00 81.06 88 LEU A C 1
ATOM 704 O O . LEU A 1 88 ? 12.677 -0.400 -19.936 1.00 81.06 88 LEU A O 1
ATOM 708 N N . ILE A 1 89 ? 11.140 -2.023 -20.173 1.00 81.56 89 ILE A N 1
ATOM 709 C CA . ILE A 1 89 ? 11.974 -3.084 -19.590 1.00 81.56 89 ILE A CA 1
ATOM 710 C C . ILE A 1 89 ? 13.235 -3.298 -20.435 1.00 81.56 89 ILE A C 1
ATOM 712 O O . ILE A 1 89 ? 14.326 -3.384 -19.878 1.00 81.56 89 ILE A O 1
ATOM 716 N N . LEU A 1 90 ? 13.111 -3.324 -21.764 1.00 86.56 90 LEU A N 1
ATOM 717 C CA . LEU A 1 90 ? 14.252 -3.450 -22.674 1.00 86.56 90 LEU A CA 1
ATOM 718 C C . LEU A 1 90 ? 15.202 -2.247 -22.587 1.00 86.56 90 LEU A C 1
ATOM 720 O O . LEU A 1 90 ? 16.415 -2.440 -22.588 1.00 86.56 90 LEU A O 1
ATOM 724 N N . LEU A 1 91 ? 14.685 -1.022 -22.451 1.00 89.94 91 LEU A N 1
ATOM 725 C CA . LEU A 1 91 ? 15.504 0.180 -22.257 1.00 89.94 91 LEU A CA 1
ATOM 726 C C . LEU A 1 91 ? 16.233 0.177 -20.908 1.00 89.94 91 LEU A C 1
ATOM 728 O O . LEU A 1 91 ? 17.410 0.535 -20.834 1.00 89.94 91 LEU A O 1
ATOM 732 N N . VAL A 1 92 ? 15.565 -0.254 -19.839 1.00 87.88 92 VAL A N 1
ATOM 733 C CA . VAL A 1 92 ? 16.169 -0.357 -18.504 1.00 87.88 92 VAL A CA 1
ATOM 734 C C . VAL A 1 92 ? 17.218 -1.470 -18.474 1.00 87.88 92 VAL A C 1
ATOM 736 O O . VAL A 1 92 ? 18.332 -1.248 -18.012 1.00 87.88 92 VAL A O 1
ATOM 739 N N . ALA A 1 93 ? 16.920 -2.641 -19.036 1.00 87.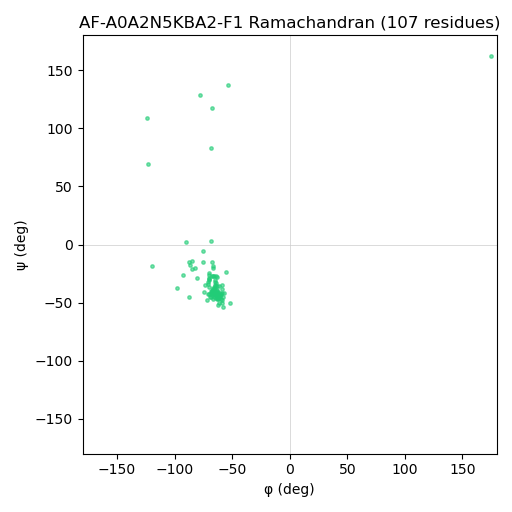31 93 ALA A N 1
ATOM 740 C CA . ALA A 1 93 ? 17.875 -3.742 -19.138 1.00 87.31 93 ALA A CA 1
ATOM 741 C C . ALA A 1 93 ? 19.077 -3.374 -20.024 1.00 87.31 93 ALA A C 1
ATOM 743 O O . ALA A 1 93 ? 20.222 -3.620 -19.652 1.00 87.31 93 ALA A O 1
ATOM 744 N N . GLY A 1 94 ? 18.833 -2.726 -21.166 1.00 90.81 94 GLY A N 1
ATOM 745 C CA . GLY A 1 94 ? 19.882 -2.249 -22.065 1.00 90.81 94 GLY A CA 1
ATOM 746 C C . GLY A 1 94 ? 20.783 -1.204 -21.411 1.00 90.81 94 GLY A C 1
ATOM 747 O O . GLY A 1 94 ? 22.006 -1.313 -21.481 1.00 90.81 94 GLY A O 1
ATOM 748 N N . SER A 1 95 ? 20.204 -0.223 -20.713 1.00 87.06 95 SER A N 1
ATOM 749 C CA . SER A 1 95 ? 20.986 0.783 -19.982 1.00 87.06 95 SER A CA 1
ATOM 750 C C . SER A 1 95 ? 21.777 0.170 -18.821 1.00 87.06 95 SER A C 1
ATOM 752 O O . SER A 1 95 ? 22.945 0.514 -18.646 1.00 87.06 95 SER A O 1
ATOM 754 N N . PHE A 1 96 ? 21.212 -0.804 -18.100 1.00 91.94 96 PHE A N 1
ATOM 755 C CA . PHE A 1 96 ? 21.920 -1.559 -17.064 1.00 91.94 96 PHE A CA 1
ATOM 756 C C . PHE A 1 96 ? 23.127 -2.326 -17.619 1.00 91.94 96 PHE A C 1
ATOM 758 O O . PHE A 1 96 ? 24.214 -2.242 -17.049 1.00 91.94 96 PHE A O 1
ATOM 765 N N . LEU A 1 97 ? 22.976 -3.002 -18.764 1.00 90.31 97 LEU A N 1
ATOM 766 C CA . LEU A 1 97 ? 24.082 -3.693 -19.434 1.00 90.31 97 LEU A CA 1
ATOM 767 C C . LEU A 1 97 ? 25.185 -2.716 -19.854 1.00 90.31 97 LEU A C 1
ATOM 769 O O . LEU A 1 97 ? 26.365 -2.966 -19.622 1.00 90.31 97 LEU A O 1
ATOM 773 N N . ILE A 1 98 ? 24.827 -1.567 -20.429 1.00 90.50 98 ILE A N 1
ATOM 774 C CA . ILE A 1 98 ? 25.809 -0.545 -20.825 1.00 90.50 98 ILE A CA 1
ATOM 775 C C . ILE A 1 98 ? 26.592 -0.042 -19.606 1.00 90.50 98 ILE A C 1
ATOM 777 O O . ILE A 1 98 ? 27.818 0.088 -19.667 1.00 90.50 98 ILE A O 1
ATOM 781 N N . ILE A 1 99 ? 25.901 0.206 -18.492 1.00 91.19 99 ILE A N 1
ATOM 782 C CA . ILE A 1 99 ? 26.518 0.623 -17.230 1.00 91.19 99 ILE A CA 1
ATOM 783 C C . ILE A 1 99 ? 27.443 -0.476 -16.694 1.00 91.19 99 ILE A C 1
ATOM 785 O O . ILE A 1 99 ? 28.575 -0.176 -16.315 1.00 91.19 99 ILE A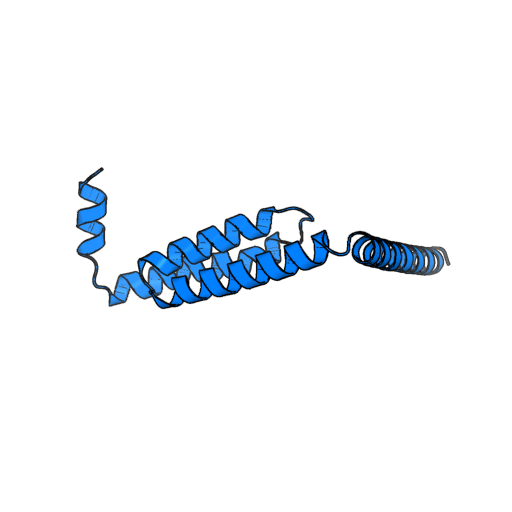 O 1
ATOM 789 N N . SER A 1 100 ? 27.025 -1.746 -16.719 1.00 86.00 100 SER A N 1
ATOM 790 C CA . SER A 1 100 ? 27.861 -2.855 -16.247 1.00 86.00 100 SER A CA 1
ATOM 791 C C . SER A 1 100 ? 29.110 -3.050 -17.108 1.00 86.00 100 SER A C 1
ATOM 793 O O . SER A 1 100 ? 30.198 -3.254 -16.574 1.00 86.00 100 SER A O 1
ATOM 795 N N . TYR A 1 101 ? 28.989 -2.927 -18.434 1.00 89.38 101 TYR A N 1
ATOM 796 C CA . TYR A 1 101 ? 30.132 -2.997 -19.349 1.00 89.38 101 TYR A CA 1
ATOM 797 C C . TYR A 1 101 ? 31.113 -1.839 -19.125 1.00 89.38 101 TYR A C 1
ATOM 799 O O . TYR A 1 101 ? 32.323 -2.061 -19.061 1.00 89.38 101 TYR A O 1
ATOM 807 N N . ARG A 1 102 ? 30.605 -0.610 -18.952 1.00 88.00 102 ARG A N 1
ATOM 808 C CA . ARG A 1 102 ? 31.422 0.571 -18.617 1.00 88.00 102 ARG A CA 1
ATOM 809 C C . ARG A 1 102 ? 32.168 0.390 -17.296 1.00 88.00 102 ARG A C 1
ATOM 811 O O . ARG A 1 102 ? 33.342 0.740 -17.218 1.00 88.00 102 ARG A O 1
ATOM 818 N N . LEU A 1 103 ? 31.501 -0.163 -16.286 1.00 86.12 103 LEU A N 1
ATOM 819 C CA . LEU A 1 103 ? 32.084 -0.398 -14.968 1.00 86.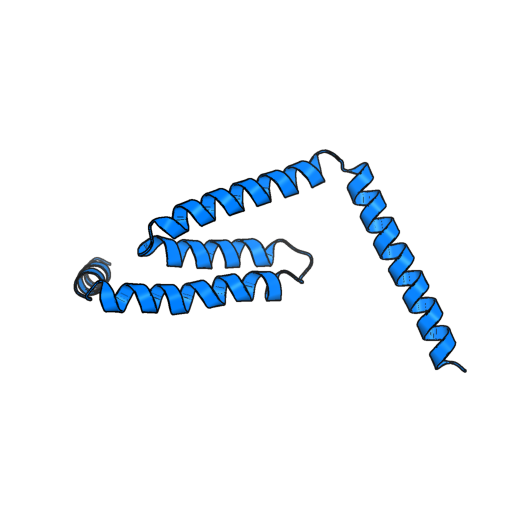12 103 LEU A CA 1
ATOM 820 C C . LEU A 1 103 ? 33.164 -1.491 -15.010 1.00 86.12 103 LEU A C 1
ATOM 822 O O . LEU A 1 103 ? 34.234 -1.313 -14.439 1.00 86.12 103 LEU A O 1
ATOM 826 N N . SER A 1 104 ? 32.929 -2.577 -15.754 1.00 80.62 104 SER A N 1
ATOM 827 C CA . SER A 1 104 ? 33.907 -3.658 -15.947 1.00 80.62 104 SER A CA 1
ATOM 828 C C . SER A 1 104 ? 35.199 -3.169 -16.615 1.00 80.62 104 SER A C 1
ATOM 830 O O . SER A 1 104 ? 36.291 -3.506 -16.163 1.00 80.62 104 SER A O 1
ATOM 832 N N . GLN A 1 105 ? 35.092 -2.305 -17.630 1.00 80.94 105 GLN A N 1
ATOM 833 C CA . GLN A 1 105 ? 36.252 -1.699 -18.301 1.00 80.94 105 GLN A CA 1
ATOM 834 C C . GLN A 1 105 ? 37.085 -0.794 -17.384 1.00 80.94 105 GLN A C 1
ATOM 836 O O . GLN A 1 105 ? 38.277 -0.616 -17.616 1.00 80.94 105 GLN A O 1
ATOM 841 N N . HIS A 1 106 ? 36.466 -0.217 -16.355 1.00 72.56 106 HIS A N 1
ATOM 842 C CA . HIS A 1 106 ? 37.142 0.660 -15.404 1.00 72.56 106 HIS A CA 1
ATOM 843 C C . HIS A 1 106 ? 37.891 -0.097 -14.299 1.00 72.56 106 HIS A C 1
ATOM 845 O O . HIS A 1 106 ? 38.760 0.491 -13.669 1.00 72.56 106 HIS A O 1
ATOM 851 N N . ILE A 1 107 ? 37.542 -1.366 -14.061 1.00 73.81 107 ILE A N 1
ATOM 852 C CA . ILE A 1 107 ? 38.131 -2.230 -13.022 1.00 73.81 107 ILE A CA 1
ATOM 853 C C . ILE A 1 107 ? 39.308 -3.057 -13.572 1.00 73.81 107 ILE A C 1
ATOM 855 O O . ILE A 1 107 ? 40.186 -3.456 -12.816 1.00 73.81 107 ILE A O 1
ATOM 859 N N . LEU A 1 108 ? 39.327 -3.328 -14.882 1.00 63.03 108 LEU A N 1
ATOM 860 C CA . LEU A 1 108 ? 40.364 -4.119 -15.568 1.00 63.03 108 LEU A CA 1
ATOM 861 C C . LEU A 1 108 ? 41.555 -3.286 -16.093 1.00 63.03 108 LEU A C 1
ATOM 863 O O . LEU A 1 108 ? 42.439 -3.848 -16.738 1.00 63.03 108 LEU A O 1
ATOM 867 N N . LYS A 1 109 ? 41.573 -1.971 -15.847 1.00 55.03 109 LYS A N 1
ATOM 868 C CA . LYS A 1 109 ? 42.706 -1.066 -16.100 1.00 55.03 109 LYS A CA 1
ATOM 869 C C . LYS A 1 109 ? 43.340 -0.656 -14.782 1.00 55.03 109 LYS A C 1
ATOM 871 O O . LYS A 1 109 ? 44.581 -0.535 -14.769 1.00 55.03 109 LYS A O 1
#

Solvent-accessible surface area (backbone atoms only — not comparable to full-atom values): 5962 Å² total; per-residue (Å²): 127,70,66,65,63,54,58,62,70,69,54,56,68,83,60,52,45,57,52,38,46,65,55,17,50,56,33,44,58,44,13,65,70,52,37,70,49,95,57,75,67,15,57,60,44,27,52,50,14,37,55,52,29,37,76,78,30,77,66,34,49,59,50,48,52,52,50,52,51,50,49,51,49,52,53,46,53,48,67,75,36,56,66,62,51,49,51,51,52,50,50,53,53,51,52,50,49,53,51,50,54,55,52,51,61,65,72,78,107

Secondary structure (DSSP, 8-state):
-HHHHHHHHHS-HHHHHHHHHHHHHHHHHHHHHHTTSSSTTHHHHHHHHHHHHTTT-HHHHHHHHHHHHHHHHHHHHHHH-HHHHHHHHHHHHHHHHHHHHHHHHHH--

Sequence (109 aa):
MNKLKKTWKQVPAIIRKPFVLLVGVPMIIAAPLLGWLPGPGGIPLFLLGIAILSTEFPWAEKVRDKVMNLLKWFFRYIKEYPVSGTLLILLVAGSFLIISYRLSQHILK

Mean predicted aligned error: 12.98 Å

Foldseek 3Di:
DPPVVVVVVPDDLVVLLVVLVVQLVVLLVVLVVVVVPPDPVSVVSNLVSLVSNVVNDVVSVVVSVVVVVVVCVVVCVCVVCVPVVVVVVVVVVVVVVVVVVVVVVVVVD